Protein AF-A0A918EJB5-F1 (afdb_monomer)

Sequence (108 aa):
MTVTLMWEARAVPGRGADLLEWARAQRLPALPLRRETFTAAQDRVLVLTWWDAPEGAPLPELPEPPADLLTRPVHRWSFVSHGVADGAGEELLGDAPGRPDPGAARSS

Organism: NCBI:txid66904

Solvent-accessible surface area (backbone atoms only — not comparable to full-atom values): 7039 Å² total; per-residue (Å²): 90,47,31,33,41,40,40,37,40,36,21,32,90,89,36,28,67,61,49,45,54,54,57,70,70,60,80,59,97,62,86,55,82,41,77,50,78,47,76,52,82,78,26,23,37,38,38,41,35,30,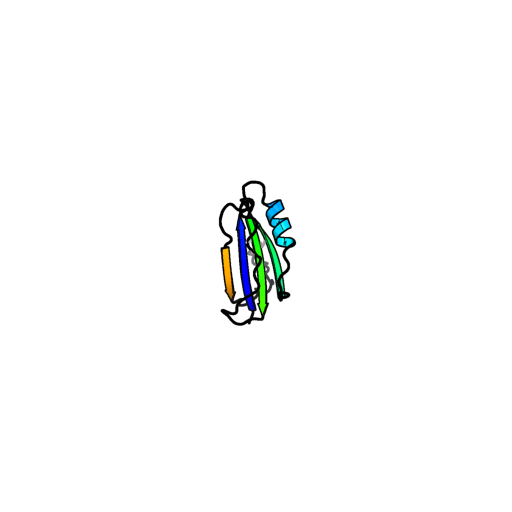34,84,39,62,89,89,57,93,70,87,68,82,80,85,72,64,69,89,50,37,71,55,84,70,46,78,52,75,44,80,61,91,77,75,84,75,85,73,70,77,75,91,73,83,87,76,83,76,80,81,76,97,68,92,74,89,90,133

Mean predicted aligned error: 9.68 Å

pLDDT: mean 88.59, std 16.25, range [49.5, 98.75]

Secondary structure (DSSP, 8-state):
-EEEEEEEEEBSTT-HHHHHHHHHHPPPSS--SEEEEEEETTTEEEEEEEEE--TTPPPP---PPPGGGBSSPPEEEEEE------S--------PPPPPPTT-----

Radius of gyration: 24.93 Å; Cα contacts (8 Å, |Δi|>4): 163; chains: 1; bounding box: 64×72×37 Å

Foldseek 3Di:
DKKKKKKKFAFDAPLLVVVQVVQVPFDWPDAFPDWDWDADPRSMIMIMGMHPDDPPDDDTDGDWDDPNGGPDTMDIDMDDDPDDPDPPPPPPDDDDDDDDDPPPDDDD

Structure (mmCIF, N/CA/C/O backbone):
data_AF-A0A918EJB5-F1
#
_entry.id   AF-A0A918EJB5-F1
#
loop_
_atom_site.group_PDB
_atom_site.id
_atom_site.type_symbol
_atom_site.label_atom_id
_atom_site.label_alt_id
_atom_site.label_comp_id
_atom_site.label_asym_id
_atom_site.label_entity_id
_atom_site.label_seq_id
_atom_site.pdbx_PDB_ins_code
_atom_site.Cartn_x
_atom_site.Cartn_y
_atom_site.Cartn_z
_atom_site.occupancy
_atom_site.B_iso_or_equiv
_atom_site.auth_seq_id
_atom_site.auth_comp_id
_atom_site.auth_asym_id
_atom_site.auth_atom_id
_atom_site.pdbx_PDB_model_num
ATOM 1 N N . MET A 1 1 ? 10.948 0.086 -18.860 1.00 91.19 1 MET A N 1
ATOM 2 C CA . MET A 1 1 ? 10.796 1.414 -18.209 1.00 91.19 1 MET A CA 1
ATOM 3 C C . MET A 1 1 ? 10.208 1.160 -16.837 1.00 91.19 1 MET A C 1
ATOM 5 O O . MET A 1 1 ? 9.533 0.153 -16.681 1.00 91.19 1 MET A O 1
ATOM 9 N N . THR A 1 2 ? 10.456 2.011 -15.845 1.00 96.94 2 THR A N 1
ATOM 10 C CA . THR A 1 2 ? 9.952 1.727 -14.496 1.00 96.94 2 THR A CA 1
ATOM 11 C C . THR A 1 2 ? 8.609 2.407 -14.279 1.00 96.94 2 THR A C 1
ATOM 13 O O . THR A 1 2 ? 8.524 3.631 -14.340 1.00 96.94 2 THR A O 1
ATOM 16 N N . VAL A 1 3 ? 7.574 1.626 -13.982 1.00 98.00 3 VAL A N 1
ATOM 17 C CA . VAL A 1 3 ? 6.253 2.126 -13.580 1.00 98.00 3 VAL A CA 1
ATOM 18 C C . VAL A 1 3 ? 6.031 1.782 -12.113 1.00 98.00 3 VAL A C 1
ATOM 20 O O . VAL A 1 3 ? 6.343 0.676 -11.676 1.00 98.00 3 VAL A O 1
ATOM 23 N N . THR A 1 4 ? 5.502 2.727 -11.340 1.00 98.25 4 THR A N 1
ATOM 24 C CA . THR A 1 4 ? 5.019 2.471 -9.982 1.00 98.25 4 THR A CA 1
ATOM 25 C C . THR A 1 4 ? 3.500 2.401 -9.972 1.00 98.25 4 THR A C 1
ATOM 27 O O . THR A 1 4 ? 2.841 3.266 -10.543 1.00 98.25 4 THR A O 1
ATOM 30 N N . LEU A 1 5 ? 2.949 1.375 -9.328 1.00 98.31 5 LEU A N 1
ATOM 31 C CA . LEU A 1 5 ? 1.534 1.279 -8.997 1.00 98.31 5 LEU A CA 1
ATOM 32 C C . LEU A 1 5 ? 1.356 1.638 -7.524 1.00 98.31 5 LEU A C 1
ATOM 34 O O . LEU A 1 5 ? 1.921 0.994 -6.633 1.00 98.31 5 LEU A O 1
ATOM 38 N N . MET A 1 6 ? 0.527 2.647 -7.298 1.00 98.50 6 MET A N 1
ATOM 39 C CA . MET A 1 6 ? 0.058 3.085 -6.002 1.00 98.50 6 MET A CA 1
ATOM 40 C C . MET A 1 6 ? -1.286 2.444 -5.679 1.00 98.50 6 MET A C 1
ATOM 42 O O . MET A 1 6 ? -2.237 2.578 -6.444 1.00 98.50 6 MET A O 1
ATOM 46 N N . TRP A 1 7 ? -1.371 1.833 -4.504 1.00 98.56 7 TRP A N 1
ATOM 47 C CA . TRP A 1 7 ? -2.597 1.328 -3.899 1.00 98.56 7 TRP A CA 1
ATOM 48 C C . TRP A 1 7 ? -2.784 2.010 -2.541 1.00 98.56 7 TRP A C 1
ATOM 50 O O . TRP A 1 7 ? -1.871 1.995 -1.715 1.00 98.56 7 TRP A O 1
ATOM 60 N N . GLU A 1 8 ? -3.936 2.633 -2.297 1.00 98.56 8 GLU A N 1
ATOM 61 C CA . GLU A 1 8 ? -4.236 3.325 -1.038 1.00 98.56 8 GLU A CA 1
ATOM 62 C C . GLU A 1 8 ? -5.595 2.910 -0.484 1.00 98.56 8 GLU A C 1
ATOM 64 O O . GLU A 1 8 ? -6.610 2.984 -1.174 1.00 98.56 8 GLU A O 1
ATOM 69 N N . ALA A 1 9 ? -5.616 2.558 0.798 1.00 98.38 9 ALA A N 1
ATOM 70 C CA . ALA A 1 9 ? -6.823 2.237 1.536 1.00 98.38 9 ALA A CA 1
ATOM 71 C C . ALA A 1 9 ? -6.897 3.024 2.840 1.00 98.38 9 ALA A C 1
ATOM 73 O O . ALA A 1 9 ? -5.882 3.324 3.475 1.00 98.38 9 ALA A O 1
ATOM 74 N N . ARG A 1 10 ? -8.127 3.302 3.273 1.00 98.44 10 ARG A N 1
ATOM 75 C CA . ARG A 1 10 ? -8.406 3.907 4.572 1.00 98.44 10 ARG A CA 1
ATOM 76 C C . ARG A 1 10 ? -9.304 2.989 5.385 1.00 98.44 10 ARG A C 1
ATOM 78 O O . ARG A 1 10 ? -10.460 2.776 5.003 1.00 98.44 10 ARG A O 1
ATOM 85 N N . ALA A 1 11 ? -8.786 2.497 6.506 1.00 98.38 11 ALA A N 1
ATOM 86 C CA . ALA A 1 11 ? -9.548 1.615 7.369 1.00 98.38 11 ALA A CA 1
ATOM 87 C C . ALA A 1 11 ? -10.661 2.367 8.104 1.00 98.38 11 ALA A C 1
ATOM 89 O O . ALA A 1 11 ? -10.629 3.599 8.220 1.00 98.38 11 ALA A O 1
ATOM 90 N N . VAL A 1 12 ? -11.632 1.625 8.637 1.00 97.94 12 VAL A N 1
ATOM 91 C CA . VAL A 1 12 ? -12.530 2.161 9.670 1.00 97.94 12 VAL A CA 1
ATOM 92 C C . VAL A 1 12 ? -11.715 2.642 10.882 1.00 97.94 12 VAL A C 1
ATOM 94 O O . VAL A 1 12 ? -10.653 2.073 11.159 1.00 97.94 12 VAL A O 1
ATOM 97 N N . PRO A 1 13 ? -12.158 3.702 11.590 1.00 97.75 13 PRO A N 1
ATOM 98 C CA . PRO A 1 13 ? -11.368 4.308 12.658 1.00 97.75 13 PRO A CA 1
ATOM 99 C C . PRO A 1 13 ? -10.874 3.290 13.692 1.00 97.75 13 PRO A C 1
ATOM 101 O O . PRO A 1 13 ? -11.658 2.496 14.212 1.00 97.75 13 PRO A O 1
ATOM 104 N N . GLY A 1 14 ? -9.572 3.317 13.984 1.00 97.69 14 GLY A N 1
ATOM 105 C CA . GLY A 1 14 ? -8.920 2.414 14.935 1.00 97.69 14 GLY A CA 1
ATOM 106 C C . GLY A 1 14 ? -8.565 1.027 14.387 1.00 97.69 14 GLY A C 1
ATOM 107 O O . GLY A 1 14 ? -8.023 0.213 15.131 1.00 97.69 14 GLY A O 1
ATOM 108 N N . ARG A 1 15 ? -8.834 0.740 13.105 1.00 98.25 15 ARG A N 1
ATOM 109 C CA . ARG A 1 15 ? -8.514 -0.547 12.452 1.00 98.25 15 ARG A CA 1
ATOM 110 C C . ARG A 1 15 ? -7.349 -0.452 11.461 1.00 98.25 15 ARG A C 1
ATOM 112 O O . ARG A 1 15 ? -7.166 -1.341 10.632 1.00 98.25 15 ARG A O 1
ATOM 119 N N . GLY A 1 16 ? -6.534 0.605 11.532 1.00 98.31 16 GLY A N 1
ATOM 120 C CA . GLY A 1 16 ? -5.377 0.775 10.649 1.00 98.31 16 GLY A CA 1
ATOM 121 C C . GLY A 1 16 ? -4.344 -0.353 10.760 1.00 98.31 16 GLY A C 1
ATOM 122 O O . GLY A 1 16 ? -3.755 -0.736 9.751 1.00 98.31 16 GLY A O 1
ATOM 123 N N . ALA A 1 17 ? -4.154 -0.920 11.958 1.00 98.50 17 ALA A N 1
ATOM 124 C CA . ALA A 1 17 ? -3.249 -2.052 12.177 1.00 98.50 17 ALA A CA 1
ATOM 125 C C . ALA A 1 17 ? -3.722 -3.318 11.444 1.00 98.50 17 ALA A C 1
ATOM 127 O O . ALA A 1 17 ? -2.939 -3.938 10.728 1.00 98.50 17 ALA A O 1
ATOM 128 N N . ASP A 1 18 ? -5.009 -3.643 11.546 1.00 98.50 18 ASP A N 1
ATOM 129 C CA . ASP A 1 18 ? -5.619 -4.788 10.866 1.00 98.50 18 ASP A CA 1
ATOM 130 C C . ASP A 1 18 ? -5.527 -4.649 9.343 1.00 98.50 18 ASP A C 1
ATOM 132 O O . ASP A 1 18 ? -5.210 -5.607 8.639 1.00 98.50 18 ASP A O 1
ATOM 136 N N . LEU A 1 19 ? -5.742 -3.436 8.819 1.00 98.69 19 LEU A N 1
ATOM 137 C CA . LEU A 1 19 ? -5.564 -3.150 7.396 1.00 98.69 19 LEU A CA 1
ATOM 138 C C . LEU A 1 19 ? -4.102 -3.299 6.957 1.00 98.69 19 LEU A C 1
ATOM 140 O O . LEU A 1 19 ? -3.840 -3.820 5.872 1.00 98.69 19 LEU A O 1
ATOM 144 N N . LEU A 1 20 ? -3.145 -2.866 7.782 1.00 98.69 20 LEU A N 1
ATOM 145 C CA . LEU A 1 20 ? -1.720 -3.033 7.502 1.00 98.69 20 LEU A CA 1
ATOM 146 C C . LEU A 1 20 ? -1.331 -4.515 7.471 1.00 98.69 20 LEU A C 1
ATOM 148 O O . LEU A 1 20 ? -0.632 -4.947 6.551 1.00 98.69 20 LEU A O 1
ATOM 152 N N . GLU A 1 21 ? -1.772 -5.291 8.460 1.00 98.56 21 GLU A N 1
ATOM 153 C CA . GLU A 1 21 ? -1.535 -6.732 8.514 1.00 98.56 21 GLU A CA 1
ATOM 154 C C . GLU A 1 21 ? -2.127 -7.421 7.285 1.00 98.56 21 GLU A C 1
ATOM 156 O O . GLU A 1 21 ? -1.415 -8.134 6.568 1.00 98.56 21 GLU A O 1
ATOM 161 N N . TRP A 1 22 ? -3.392 -7.122 6.981 1.00 98.44 22 TRP A N 1
ATOM 162 C CA . TRP A 1 22 ? -4.070 -7.631 5.799 1.00 98.44 22 TRP A CA 1
ATOM 163 C C . TRP A 1 22 ? -3.284 -7.300 4.528 1.00 98.44 22 TRP A C 1
ATOM 165 O O . TRP A 1 22 ? -3.004 -8.198 3.735 1.00 98.44 22 TRP A O 1
ATOM 175 N N . ALA A 1 23 ? -2.855 -6.047 4.343 1.00 98.31 23 ALA A N 1
ATOM 176 C CA . ALA A 1 23 ? -2.134 -5.622 3.145 1.00 98.31 23 ALA A CA 1
ATOM 177 C C . ALA A 1 23 ? -0.801 -6.368 2.994 1.00 98.31 23 ALA A C 1
ATOM 179 O O . ALA A 1 23 ? -0.462 -6.825 1.899 1.00 98.31 23 ALA A O 1
ATOM 180 N N . ARG A 1 24 ? -0.046 -6.541 4.087 1.00 97.94 24 ARG A N 1
ATOM 181 C CA . ARG A 1 24 ? 1.237 -7.266 4.087 1.00 97.94 24 ARG A CA 1
ATOM 182 C C . ARG A 1 24 ? 1.081 -8.759 3.799 1.00 97.94 24 ARG A C 1
ATOM 184 O O . ARG A 1 24 ? 1.987 -9.338 3.207 1.00 97.94 24 ARG A O 1
ATOM 1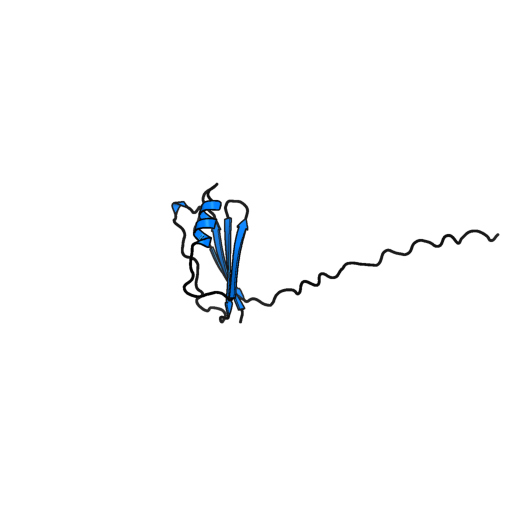91 N N . ALA A 1 25 ? -0.050 -9.362 4.162 1.00 98.00 25 ALA A N 1
ATOM 192 C CA . ALA A 1 25 ? -0.340 -10.763 3.863 1.00 98.00 25 ALA A CA 1
ATOM 193 C C . ALA A 1 25 ? -0.619 -11.021 2.368 1.00 98.00 25 ALA A C 1
ATOM 195 O O . ALA A 1 25 ? -0.482 -12.157 1.905 1.00 98.00 25 ALA A O 1
ATOM 196 N N . GLN A 1 26 ? -0.977 -9.986 1.598 1.00 97.56 26 GLN A N 1
ATOM 197 C CA . GLN A 1 26 ? -1.320 -10.142 0.185 1.00 97.56 26 GLN A CA 1
ATOM 198 C C . GLN A 1 26 ? -0.095 -10.487 -0.660 1.00 97.56 26 GLN A C 1
ATOM 200 O O . GLN A 1 26 ? 0.917 -9.776 -0.649 1.00 97.56 26 GLN A O 1
ATOM 205 N N . ARG A 1 27 ? -0.217 -11.558 -1.449 1.00 95.50 27 ARG A N 1
ATOM 206 C CA . ARG A 1 27 ? 0.777 -11.960 -2.448 1.00 95.50 27 ARG A CA 1
ATOM 207 C C . ARG A 1 27 ? 0.347 -11.476 -3.823 1.00 95.50 27 ARG A C 1
ATOM 209 O O . ARG A 1 27 ? -0.820 -11.581 -4.183 1.00 95.50 27 ARG A O 1
ATOM 216 N N . LEU A 1 28 ? 1.313 -10.987 -4.586 1.00 96.19 28 LEU A N 1
ATOM 217 C CA . LEU A 1 28 ? 1.116 -10.626 -5.982 1.00 96.19 28 LEU A CA 1
ATOM 218 C C . LEU A 1 28 ? 1.461 -11.828 -6.873 1.00 96.19 28 LEU A C 1
ATOM 220 O O . LEU A 1 28 ? 2.360 -12.595 -6.522 1.00 96.19 28 LEU A O 1
ATOM 224 N N . PRO A 1 29 ? 0.789 -11.996 -8.025 1.00 94.94 29 PRO A N 1
ATOM 225 C CA . PRO A 1 29 ? 1.082 -13.064 -8.985 1.00 94.94 29 PRO A CA 1
ATOM 226 C C . PRO A 1 29 ? 2.465 -12.937 -9.647 1.00 94.94 29 PRO A C 1
ATOM 228 O O . PRO A 1 29 ? 2.924 -13.881 -10.282 1.00 94.94 29 PRO A O 1
ATOM 231 N N . ALA A 1 30 ? 3.136 -11.795 -9.490 1.00 94.88 30 ALA A N 1
ATOM 232 C CA . ALA A 1 30 ? 4.515 -11.576 -9.905 1.00 94.88 30 ALA A CA 1
ATOM 233 C C . ALA A 1 30 ? 5.268 -10.765 -8.842 1.00 94.88 30 ALA A C 1
ATOM 235 O O . ALA A 1 30 ? 4.659 -10.064 -8.029 1.00 94.88 30 ALA A O 1
ATOM 236 N N . LEU A 1 31 ? 6.597 -10.868 -8.846 1.00 95.25 31 LEU A N 1
ATOM 237 C CA . LEU A 1 31 ? 7.454 -10.108 -7.941 1.00 95.25 31 LEU A CA 1
ATOM 238 C C . LEU A 1 31 ? 7.751 -8.7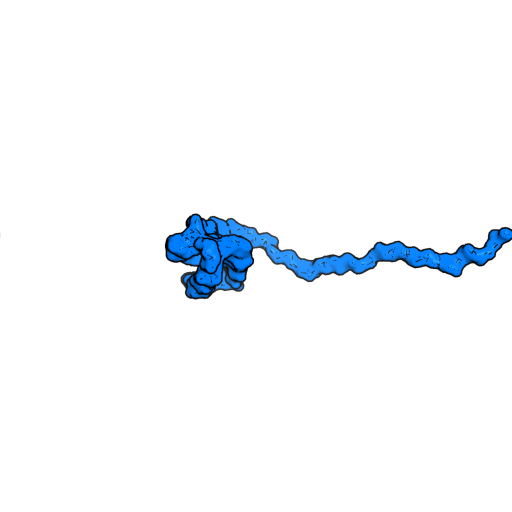29 -8.546 1.00 95.25 31 LEU A C 1
ATOM 240 O O . LEU A 1 31 ? 8.309 -8.673 -9.643 1.00 95.25 31 LEU A O 1
ATOM 244 N N . PRO A 1 32 ? 7.407 -7.626 -7.859 1.00 97.44 32 PRO A N 1
ATOM 245 C CA . PRO A 1 32 ? 7.834 -6.303 -8.287 1.00 97.44 32 PRO A CA 1
ATOM 246 C C . PRO A 1 32 ? 9.339 -6.123 -8.052 1.00 97.44 32 PRO A C 1
ATOM 248 O O . PRO A 1 32 ? 9.929 -6.786 -7.197 1.00 97.44 32 PRO A O 1
ATOM 251 N N . LEU A 1 33 ? 9.944 -5.160 -8.749 1.00 97.38 33 LEU A N 1
ATOM 252 C CA . LEU A 1 33 ? 11.323 -4.715 -8.508 1.00 97.38 33 LEU A CA 1
ATOM 253 C C . LEU A 1 33 ? 11.512 -4.242 -7.064 1.00 97.38 33 LEU A C 1
ATOM 255 O O . LEU A 1 33 ? 12.559 -4.434 -6.451 1.00 97.38 33 LEU A O 1
ATOM 259 N N . ARG A 1 34 ? 10.478 -3.591 -6.531 1.00 97.12 34 ARG A N 1
ATOM 260 C CA . ARG A 1 34 ? 10.419 -3.094 -5.164 1.00 97.12 34 ARG A CA 1
ATOM 261 C C . ARG A 1 34 ? 8.971 -3.076 -4.706 1.00 97.12 34 ARG A C 1
ATOM 263 O O . ARG A 1 34 ? 8.074 -2.759 -5.485 1.00 97.12 34 ARG A O 1
ATOM 270 N N . ARG A 1 35 ? 8.747 -3.378 -3.432 1.00 97.94 35 ARG A N 1
ATOM 271 C CA . ARG A 1 35 ? 7.468 -3.171 -2.756 1.00 97.94 35 ARG A CA 1
ATOM 272 C C . ARG A 1 35 ? 7.729 -2.446 -1.452 1.00 97.94 35 ARG A C 1
ATOM 274 O O . ARG A 1 35 ? 8.500 -2.930 -0.631 1.00 97.94 35 ARG A O 1
ATOM 281 N N . GLU A 1 36 ? 7.049 -1.330 -1.255 1.00 98.00 36 GLU A N 1
ATOM 282 C CA . GLU A 1 36 ? 7.101 -0.569 -0.011 1.00 98.00 36 GLU A CA 1
ATOM 283 C C . GLU A 1 36 ? 5.693 -0.401 0.547 1.00 98.00 36 GLU A C 1
ATOM 285 O O . GLU A 1 36 ? 4.705 -0.372 -0.189 1.00 98.00 36 GLU A O 1
ATOM 290 N N . THR A 1 37 ? 5.583 -0.363 1.870 1.00 98.56 37 THR A N 1
ATOM 291 C CA . THR A 1 37 ? 4.305 -0.245 2.572 1.00 98.56 37 THR A CA 1
ATOM 292 C C . THR A 1 37 ? 4.435 0.817 3.645 1.00 98.56 37 THR A C 1
ATOM 294 O O . THR A 1 37 ? 5.351 0.767 4.461 1.00 98.56 37 THR A O 1
ATOM 297 N N . PHE A 1 38 ? 3.502 1.760 3.637 1.00 98.69 38 PHE A N 1
ATOM 298 C CA . PHE A 1 38 ? 3.489 2.917 4.513 1.00 98.69 38 PHE A CA 1
ATOM 299 C C . PHE A 1 38 ? 2.161 2.997 5.247 1.00 98.69 38 PHE A C 1
ATOM 301 O O . PHE A 1 38 ? 1.113 2.596 4.734 1.00 98.69 38 PHE A O 1
ATOM 308 N N . THR A 1 39 ? 2.207 3.591 6.430 1.00 98.56 39 THR A N 1
ATOM 309 C CA . THR A 1 39 ? 1.023 4.033 7.159 1.00 98.56 39 THR A CA 1
ATOM 310 C C . THR A 1 39 ? 0.986 5.550 7.207 1.00 98.56 39 THR A C 1
ATOM 312 O O . THR A 1 39 ? 2.031 6.198 7.245 1.00 98.56 39 THR A O 1
ATOM 315 N N . ALA A 1 40 ? -0.210 6.121 7.266 1.00 98.00 40 ALA A N 1
ATOM 316 C CA . ALA A 1 40 ? -0.398 7.544 7.505 1.00 98.00 40 ALA A CA 1
ATOM 317 C C . ALA A 1 40 ? -1.556 7.783 8.479 1.00 98.00 40 ALA A C 1
ATOM 319 O O . ALA A 1 40 ? -2.290 6.862 8.847 1.00 98.00 40 ALA A O 1
ATOM 320 N N . ALA A 1 41 ? -1.721 9.040 8.892 1.00 97.19 41 ALA A N 1
ATOM 321 C CA . ALA A 1 41 ? -2.831 9.452 9.739 1.00 97.19 41 ALA A CA 1
ATOM 322 C C . ALA A 1 41 ? -4.189 9.002 9.168 1.00 97.19 41 ALA A C 1
ATOM 324 O O . ALA A 1 41 ? -4.361 8.861 7.952 1.00 97.19 41 ALA A O 1
ATOM 325 N N . GLN A 1 42 ? -5.169 8.869 10.066 1.00 96.19 42 GLN A N 1
ATOM 326 C CA . GLN A 1 42 ? 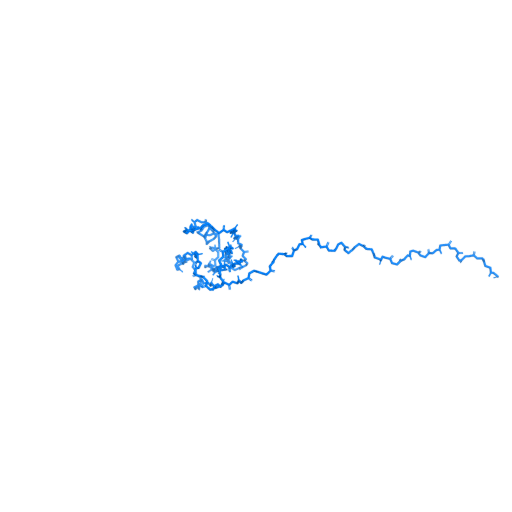-6.534 8.434 9.755 1.00 96.19 42 GLN A CA 1
ATOM 327 C C . GLN A 1 42 ? -6.620 6.977 9.271 1.00 96.19 42 GLN A C 1
ATOM 329 O O . GLN A 1 42 ? -7.393 6.695 8.357 1.00 96.19 42 GLN A O 1
ATOM 334 N N . ASP A 1 43 ? -5.830 6.083 9.879 1.00 98.38 43 ASP A N 1
ATOM 335 C CA . ASP A 1 43 ? -5.846 4.635 9.617 1.00 98.38 43 ASP A CA 1
ATOM 336 C C . ASP A 1 43 ? -5.596 4.279 8.141 1.00 98.38 43 ASP A C 1
ATOM 338 O O . ASP A 1 43 ? -6.239 3.401 7.560 1.00 98.38 43 ASP A O 1
ATOM 342 N N . ARG A 1 44 ? -4.676 5.008 7.502 1.00 98.56 44 ARG A N 1
ATOM 343 C CA . ARG A 1 44 ? -4.382 4.849 6.078 1.00 98.56 44 ARG A CA 1
ATOM 344 C C . ARG A 1 44 ? -3.207 3.916 5.860 1.00 98.56 44 ARG A C 1
ATOM 346 O O . ARG A 1 44 ? -2.182 4.050 6.527 1.00 98.56 44 ARG A O 1
ATOM 353 N N . VAL A 1 45 ? -3.339 3.054 4.860 1.00 98.75 45 VAL A N 1
ATOM 354 C CA . VAL A 1 45 ? -2.270 2.192 4.359 1.00 98.75 45 VAL A CA 1
ATOM 355 C C . VAL A 1 45 ? -2.036 2.505 2.888 1.00 98.75 45 VAL A C 1
ATOM 357 O O . VAL A 1 45 ? -2.975 2.585 2.098 1.00 98.75 45 VAL A O 1
ATOM 360 N N . LEU A 1 46 ? -0.770 2.689 2.534 1.00 98.75 46 LEU A N 1
ATOM 361 C CA . LEU A 1 46 ? -0.296 2.918 1.177 1.00 98.75 46 LEU A CA 1
ATOM 362 C C . LEU A 1 46 ? 0.671 1.797 0.815 1.00 98.75 46 LEU A C 1
ATOM 364 O O . LEU A 1 46 ? 1.623 1.537 1.549 1.00 98.75 46 LEU A O 1
ATOM 368 N N . VAL A 1 47 ? 0.457 1.157 -0.327 1.00 98.69 47 VAL A N 1
ATOM 369 C CA . VAL A 1 47 ? 1.393 0.192 -0.898 1.00 98.69 47 VAL A CA 1
ATOM 370 C C . VAL A 1 47 ? 1.838 0.714 -2.251 1.00 98.69 47 VAL A C 1
ATOM 372 O O . VAL A 1 47 ? 1.012 1.011 -3.111 1.00 98.69 47 VAL A O 1
ATOM 375 N N . LEU A 1 48 ? 3.150 0.827 -2.427 1.00 98.50 48 LEU A N 1
ATOM 376 C CA . LEU A 1 48 ? 3.765 1.168 -3.703 1.00 98.50 48 LEU A CA 1
ATOM 377 C C . LEU A 1 48 ? 4.509 -0.057 -4.234 1.00 98.50 48 LEU A C 1
ATOM 379 O O . LEU A 1 48 ? 5.240 -0.718 -3.490 1.00 98.50 48 LEU A O 1
ATOM 383 N N . THR A 1 49 ? 4.324 -0.361 -5.516 1.00 98.44 49 THR A N 1
ATOM 384 C CA . THR A 1 49 ? 5.032 -1.447 -6.207 1.00 98.44 49 THR A CA 1
ATOM 385 C C . THR A 1 49 ? 5.660 -0.932 -7.488 1.00 98.44 49 THR A C 1
ATOM 387 O O . THR A 1 49 ? 4.987 -0.275 -8.272 1.00 98.44 49 THR A O 1
ATOM 390 N N . TRP A 1 50 ? 6.940 -1.227 -7.704 1.00 98.25 50 TRP A N 1
ATOM 391 C CA . TRP A 1 50 ? 7.682 -0.804 -8.893 1.00 98.25 50 TRP A CA 1
ATOM 392 C C . TRP A 1 50 ? 7.892 -1.980 -9.835 1.00 98.25 50 TRP A C 1
ATOM 394 O O . TRP A 1 50 ? 8.270 -3.065 -9.397 1.00 98.25 50 TRP A O 1
ATOM 404 N N . TRP A 1 51 ? 7.696 -1.751 -11.125 1.00 98.19 51 TRP A N 1
ATOM 405 C CA . TRP A 1 51 ? 7.710 -2.776 -12.162 1.00 98.19 51 TRP A CA 1
ATOM 406 C C . TRP A 1 51 ? 8.545 -2.313 -13.347 1.00 98.19 51 TRP A C 1
ATOM 408 O O . TRP A 1 51 ? 8.459 -1.147 -13.731 1.00 98.19 51 TRP A O 1
ATOM 418 N N . ASP A 1 52 ? 9.314 -3.223 -13.946 1.00 97.19 52 ASP A N 1
ATOM 419 C CA . ASP A 1 52 ? 9.846 -3.000 -15.291 1.00 97.19 52 ASP A CA 1
ATOM 420 C C . ASP A 1 52 ? 8.773 -3.399 -16.306 1.00 97.19 52 ASP A C 1
ATOM 422 O O . ASP A 1 52 ? 8.557 -4.578 -16.585 1.00 97.19 52 ASP A O 1
ATOM 426 N N . ALA A 1 53 ? 8.026 -2.410 -16.781 1.00 96.31 53 ALA A N 1
ATOM 427 C CA . ALA A 1 53 ? 6.884 -2.592 -17.665 1.00 96.31 53 ALA A CA 1
ATOM 428 C C . ALA A 1 53 ? 6.649 -1.311 -18.472 1.00 96.31 53 ALA A C 1
ATOM 430 O O . ALA A 1 53 ? 7.023 -0.233 -18.011 1.00 96.31 53 ALA A O 1
ATOM 431 N N . PRO A 1 54 ? 6.043 -1.379 -19.667 1.00 94.88 54 PRO A N 1
ATOM 432 C CA . PRO A 1 54 ? 5.675 -0.173 -20.386 1.00 94.88 54 PRO A CA 1
ATOM 433 C C . PRO A 1 54 ? 4.547 0.603 -19.690 1.00 94.88 54 PRO A C 1
ATOM 435 O O . PRO A 1 54 ? 3.756 0.040 -18.935 1.00 94.88 54 PRO A O 1
ATOM 438 N N . GLU A 1 55 ? 4.453 1.904 -19.966 1.00 93.19 55 GLU A N 1
ATOM 439 C CA . GLU A 1 55 ? 3.323 2.734 -19.553 1.00 93.19 55 GLU A CA 1
ATOM 440 C C . GLU A 1 55 ? 2.001 2.133 -20.056 1.00 93.19 55 GLU A C 1
ATOM 442 O O . GLU A 1 55 ? 1.904 1.665 -21.191 1.00 93.19 55 GLU A O 1
ATOM 447 N N . GLY A 1 56 ? 0.986 2.115 -19.189 1.00 92.31 56 GLY A N 1
ATOM 448 C CA . GLY A 1 56 ? -0.327 1.542 -19.495 1.00 92.31 56 GLY A CA 1
ATOM 449 C C . GLY A 1 56 ? -0.387 0.011 -19.475 1.00 92.31 56 GLY A C 1
ATOM 450 O O . GLY A 1 56 ? -1.462 -0.545 -19.695 1.00 92.31 56 GLY A O 1
ATOM 451 N N . ALA A 1 57 ? 0.720 -0.686 -19.191 1.00 94.06 57 ALA A N 1
ATOM 452 C CA . ALA A 1 57 ? 0.680 -2.130 -18.984 1.00 94.06 57 ALA A CA 1
ATOM 453 C C . ALA A 1 57 ? -0.242 -2.488 -17.802 1.00 94.06 57 ALA A C 1
ATOM 455 O O . ALA A 1 57 ? -0.222 -1.793 -16.783 1.00 94.06 57 ALA A O 1
ATOM 456 N N . PRO A 1 58 ? -1.016 -3.584 -17.890 1.00 93.81 58 PRO A N 1
ATOM 457 C CA . PRO A 1 58 ? -1.741 -4.096 -16.736 1.00 93.81 58 PRO A CA 1
ATOM 458 C C . PRO A 1 58 ? -0.732 -4.582 -15.688 1.00 93.81 58 PRO A C 1
ATOM 460 O O . PRO A 1 58 ? 0.066 -5.482 -15.954 1.00 93.81 58 PRO A O 1
ATOM 463 N N . LEU A 1 59 ? -0.758 -3.974 -14.503 1.00 96.25 59 LEU A N 1
ATOM 464 C CA . LEU A 1 59 ? 0.141 -4.313 -13.402 1.00 96.25 59 LEU A CA 1
ATOM 465 C C . LEU A 1 59 ? -0.590 -5.146 -12.345 1.00 96.25 59 LEU A C 1
ATOM 467 O O . LEU A 1 59 ? -1.772 -4.914 -12.097 1.00 96.25 59 LEU A O 1
ATOM 471 N N . PRO A 1 60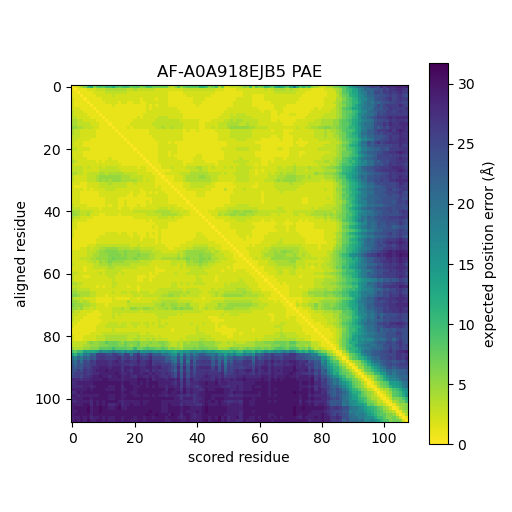 ? 0.092 -6.099 -11.690 1.00 96.69 60 PRO A N 1
ATOM 472 C CA . PRO A 1 60 ? -0.483 -6.803 -10.555 1.00 96.69 60 PRO A CA 1
ATOM 473 C C . PRO A 1 60 ? -0.817 -5.852 -9.401 1.00 96.69 60 PRO A C 1
ATOM 475 O O . PRO A 1 60 ? 0.056 -5.146 -8.896 1.00 96.69 60 PRO A O 1
ATOM 478 N N . GLU A 1 61 ? -2.065 -5.889 -8.941 1.00 95.50 61 GLU A N 1
ATOM 479 C CA . GLU A 1 61 ? -2.557 -5.044 -7.853 1.00 95.50 61 GLU A CA 1
ATOM 480 C C . GLU A 1 61 ? -2.864 -5.858 -6.594 1.00 95.50 61 GLU A C 1
ATOM 482 O O . GLU A 1 61 ? -3.120 -7.065 -6.651 1.00 95.50 61 GLU A O 1
ATOM 487 N N . LEU A 1 62 ? -2.890 -5.188 -5.441 1.00 97.12 62 LEU A N 1
ATOM 488 C CA . LEU A 1 62 ? -3.486 -5.779 -4.247 1.00 97.12 62 LEU A CA 1
ATOM 489 C C . LEU A 1 62 ? -5.014 -5.880 -4.434 1.00 97.12 62 LEU A C 1
ATOM 491 O O . LEU A 1 62 ? -5.622 -4.966 -5.007 1.00 97.12 62 LEU A O 1
ATOM 495 N N . PRO A 1 63 ? -5.648 -6.953 -3.922 1.00 96.19 63 PRO A N 1
ATOM 496 C CA . PRO A 1 63 ? -7.098 -7.099 -3.982 1.00 96.19 63 PRO A CA 1
ATOM 497 C C . PRO A 1 63 ? -7.825 -5.998 -3.191 1.00 96.19 63 PRO A C 1
ATOM 499 O O . PRO A 1 63 ? -7.207 -5.170 -2.518 1.00 96.19 63 PRO A O 1
ATOM 502 N N . GLU A 1 64 ? -9.155 -5.977 -3.277 1.00 95.69 64 GLU A N 1
ATOM 503 C CA . GLU A 1 64 ? -9.967 -5.151 -2.381 1.00 95.69 64 GLU A CA 1
ATOM 504 C C . GLU A 1 64 ? -10.048 -5.828 -0.992 1.00 95.69 64 GLU A C 1
ATOM 506 O O . GLU A 1 64 ? -10.342 -7.027 -0.917 1.00 95.69 64 GLU A O 1
ATOM 511 N N . PRO A 1 65 ? -9.778 -5.104 0.106 1.00 97.06 65 PRO A N 1
ATOM 512 C CA . PRO A 1 65 ? -10.000 -5.576 1.467 1.00 97.06 65 PRO A CA 1
ATOM 513 C C . PRO A 1 65 ? -11.481 -5.875 1.741 1.00 97.06 65 PRO A C 1
ATOM 515 O O . PRO A 1 65 ? -12.355 -5.379 1.024 1.00 97.06 65 PRO A O 1
ATOM 518 N N . PRO A 1 66 ? -11.794 -6.634 2.808 1.00 96.38 66 PRO A N 1
ATOM 519 C CA . PRO A 1 66 ? -13.164 -6.766 3.292 1.00 96.38 66 PRO A CA 1
ATOM 520 C C . PRO A 1 66 ? -13.814 -5.391 3.496 1.00 96.38 66 PRO A C 1
ATOM 522 O O . PRO A 1 66 ? -13.201 -4.485 4.062 1.00 96.38 66 PRO A O 1
ATOM 525 N N . ALA A 1 67 ? -15.048 -5.219 3.019 1.00 93.75 67 ALA A N 1
ATOM 526 C CA . ALA A 1 67 ? -15.712 -3.914 3.010 1.00 93.75 67 ALA A CA 1
ATOM 527 C C . ALA A 1 67 ? -15.924 -3.339 4.423 1.00 93.75 67 ALA A C 1
ATOM 529 O O . ALA A 1 67 ? -15.902 -2.126 4.600 1.00 93.75 67 ALA A O 1
ATOM 530 N N . ASP A 1 68 ? -16.077 -4.198 5.431 1.00 95.56 68 ASP A N 1
ATOM 531 C CA . ASP A 1 68 ? -16.186 -3.832 6.847 1.00 95.56 68 ASP A CA 1
ATOM 532 C C . ASP A 1 68 ? -14.876 -3.289 7.442 1.00 95.56 68 ASP A C 1
ATOM 534 O O . ASP A 1 68 ? -14.889 -2.637 8.487 1.00 95.56 68 ASP A O 1
ATOM 538 N N . LEU A 1 69 ? -13.747 -3.520 6.768 1.00 97.25 69 LEU A N 1
ATOM 539 C CA . LEU A 1 69 ? -12.455 -2.971 7.155 1.00 97.25 69 LEU A CA 1
ATOM 540 C C . LEU A 1 69 ? -12.247 -1.554 6.612 1.00 97.25 69 LEU A C 1
ATOM 542 O O . LEU A 1 69 ? -11.369 -0.854 7.105 1.00 97.25 69 LEU A O 1
ATOM 546 N N . LEU A 1 70 ? -13.040 -1.111 5.631 1.00 97.44 70 LEU A N 1
ATOM 547 C CA . LEU A 1 70 ? -12.824 0.124 4.879 1.00 97.44 70 LEU A CA 1
ATOM 548 C C . LEU A 1 70 ? -13.862 1.212 5.163 1.00 97.44 70 LEU A C 1
ATOM 550 O O . LEU A 1 70 ? -15.040 0.959 5.375 1.00 97.44 70 LEU A O 1
ATOM 554 N N . THR A 1 71 ? -13.422 2.468 5.074 1.00 95.44 71 THR A N 1
ATOM 555 C CA . THR A 1 71 ? -14.319 3.645 5.099 1.00 95.44 71 THR A CA 1
ATOM 556 C C . THR A 1 71 ? -14.797 4.072 3.718 1.00 95.44 71 THR A C 1
ATOM 558 O O . THR A 1 71 ? -15.762 4.824 3.602 1.00 95.44 71 THR A O 1
ATOM 561 N N . ARG A 1 72 ? -14.084 3.653 2.673 1.00 94.94 72 ARG A N 1
ATOM 562 C CA . ARG A 1 72 ? -14.327 3.984 1.268 1.00 94.94 72 ARG A CA 1
ATOM 563 C C . ARG A 1 72 ? -13.580 2.990 0.373 1.00 94.94 72 ARG A C 1
ATOM 565 O O . ARG A 1 72 ? -12.648 2.352 0.867 1.00 94.94 72 ARG A O 1
ATOM 572 N N . PRO A 1 73 ? -13.927 2.903 -0.921 1.00 95.94 73 PRO A N 1
ATOM 573 C CA . PRO A 1 73 ? -13.181 2.087 -1.872 1.00 95.94 73 PRO A CA 1
ATOM 574 C C . PRO A 1 73 ? -11.695 2.460 -1.932 1.00 95.94 73 PRO A C 1
ATOM 576 O O . PRO A 1 73 ? -11.330 3.629 -1.768 1.00 95.94 73 PRO A O 1
ATOM 579 N N . VAL A 1 74 ? -10.849 1.468 -2.196 1.00 97.81 74 VAL A N 1
ATOM 580 C CA . VAL A 1 74 ? -9.415 1.650 -2.447 1.00 97.81 74 VAL A CA 1
ATOM 581 C C . VAL A 1 74 ? -9.175 2.547 -3.662 1.00 97.81 74 VAL A C 1
ATOM 583 O O . VAL A 1 74 ? -9.847 2.438 -4.691 1.00 97.81 74 VAL A O 1
ATOM 586 N N . HIS A 1 75 ? -8.137 3.375 -3.583 1.00 97.88 75 HIS A N 1
ATOM 587 C CA . HIS A 1 75 ? -7.635 4.133 -4.722 1.00 97.88 75 HIS A CA 1
ATOM 588 C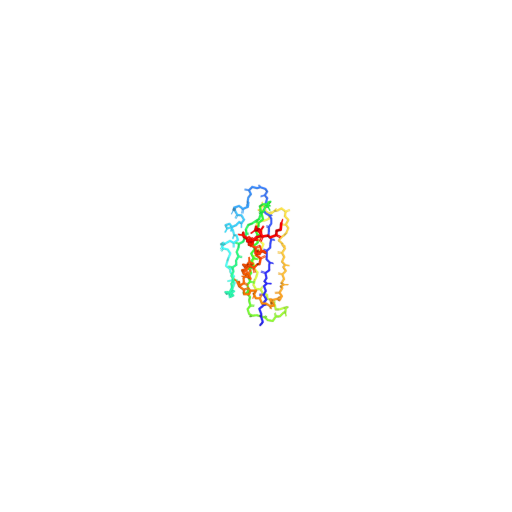 C . HIS A 1 75 ? -6.422 3.472 -5.386 1.00 97.88 75 HIS A C 1
ATOM 590 O O . HIS A 1 75 ? -5.557 2.921 -4.702 1.00 97.88 75 HIS A O 1
ATOM 596 N N . ARG A 1 76 ? -6.346 3.576 -6.721 1.00 97.25 76 ARG A N 1
ATOM 597 C CA . ARG A 1 76 ? -5.303 2.968 -7.560 1.00 97.25 76 ARG A CA 1
ATOM 598 C C . ARG A 1 76 ? -4.831 3.945 -8.627 1.00 97.25 76 ARG A C 1
ATOM 600 O O . ARG A 1 76 ? -5.656 4.449 -9.387 1.00 97.25 76 ARG A O 1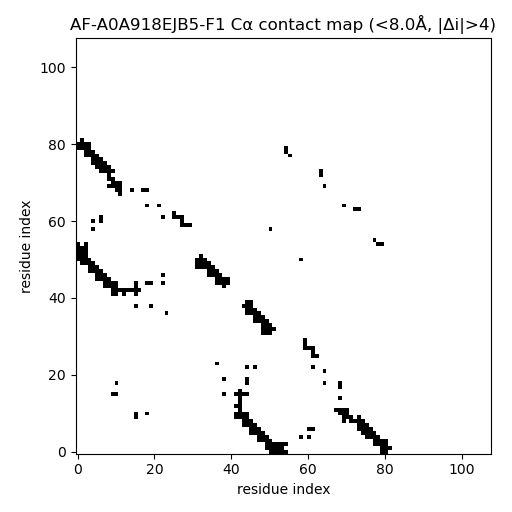
ATOM 607 N N . TRP A 1 77 ? -3.524 4.179 -8.703 1.00 97.44 77 TRP A N 1
ATOM 608 C CA . TRP A 1 77 ? -2.923 5.017 -9.745 1.00 97.44 77 TRP A CA 1
ATOM 609 C C . TRP A 1 77 ? -1.545 4.505 -10.149 1.00 97.44 77 TRP A C 1
ATOM 611 O O . TRP A 1 77 ? -0.754 4.112 -9.294 1.00 97.44 77 TRP A O 1
ATOM 621 N N . SER A 1 78 ? -1.248 4.556 -11.445 1.00 97.12 78 SER A N 1
ATOM 622 C CA . SER A 1 78 ? 0.065 4.211 -11.992 1.00 97.12 78 SER A CA 1
ATOM 623 C C . SER A 1 78 ? 0.826 5.469 -12.399 1.00 97.12 78 SER A C 1
ATOM 625 O O . SER A 1 78 ? 0.229 6.420 -12.899 1.00 97.12 78 SER A O 1
ATOM 627 N N . PHE A 1 79 ? 2.145 5.458 -12.221 1.00 97.38 79 PHE A N 1
ATOM 628 C CA . PHE A 1 79 ? 3.030 6.568 -12.575 1.00 97.38 79 PHE A CA 1
ATOM 629 C C . PHE A 1 79 ? 4.307 6.049 -13.233 1.00 97.38 79 PHE A C 1
ATOM 631 O O . PHE A 1 79 ? 4.869 5.045 -12.795 1.00 97.38 79 PHE A O 1
ATOM 638 N N . VAL A 1 80 ? 4.813 6.759 -14.240 1.00 97.38 80 VAL A N 1
ATOM 639 C CA . VAL A 1 80 ? 6.140 6.494 -14.809 1.00 97.38 80 VAL A CA 1
ATOM 640 C C . VAL A 1 80 ? 7.205 7.093 -13.887 1.00 97.38 80 VAL A C 1
ATOM 642 O O . VAL A 1 80 ? 7.112 8.241 -13.459 1.00 97.38 80 VAL A O 1
ATOM 645 N N . SER A 1 81 ? 8.222 6.307 -13.544 1.00 95.38 81 SER A N 1
ATOM 646 C CA . SER A 1 81 ? 9.367 6.779 -12.768 1.00 95.38 81 SER A CA 1
ATOM 647 C C . SER A 1 81 ? 10.391 7.441 -13.688 1.00 95.38 81 SER A C 1
ATOM 649 O O . SER A 1 81 ? 10.810 6.856 -14.685 1.00 95.38 81 SER A O 1
ATOM 651 N N . HIS A 1 82 ? 10.825 8.646 -13.318 1.00 95.94 82 HIS A N 1
ATOM 652 C CA . HIS A 1 82 ? 11.807 9.438 -14.067 1.00 95.94 82 HIS A CA 1
ATOM 653 C C . HIS A 1 82 ? 13.208 9.447 -13.435 1.00 95.94 82 HIS A C 1
ATOM 655 O O . HIS A 1 82 ? 14.095 10.141 -13.920 1.00 95.94 82 HIS A O 1
ATOM 661 N N . GLY A 1 83 ? 13.416 8.678 -12.364 1.00 91.06 83 GLY A N 1
ATOM 662 C CA . GLY A 1 83 ? 14.685 8.602 -11.646 1.00 91.06 83 GLY A CA 1
ATOM 663 C C . GLY A 1 83 ? 14.505 8.612 -10.132 1.00 91.06 83 GLY A C 1
ATOM 664 O O . GLY A 1 83 ? 13.405 8.804 -9.610 1.00 91.06 83 GLY A O 1
ATOM 665 N N . VAL A 1 84 ? 15.613 8.391 -9.434 1.00 90.62 84 VAL A N 1
ATOM 666 C CA . VAL A 1 84 ? 15.764 8.625 -7.997 1.00 90.62 84 VAL A CA 1
ATOM 667 C C . VAL A 1 84 ? 16.783 9.748 -7.880 1.00 90.62 84 VAL A C 1
ATOM 669 O O . VAL A 1 84 ? 17.809 9.692 -8.549 1.00 90.62 84 VAL A O 1
ATOM 672 N N . ALA A 1 85 ? 16.494 10.779 -7.088 1.00 88.56 85 ALA A N 1
ATOM 673 C CA . ALA A 1 85 ? 17.507 11.783 -6.794 1.00 88.56 85 ALA A CA 1
ATOM 674 C C . ALA A 1 85 ? 18.659 11.111 -6.035 1.00 88.56 85 ALA A C 1
ATOM 676 O O . ALA A 1 85 ? 18.426 10.472 -5.006 1.00 88.56 85 ALA A O 1
ATOM 677 N N . ASP A 1 86 ? 19.883 11.239 -6.542 1.00 83.75 86 ASP A N 1
ATOM 678 C CA . ASP A 1 86 ? 21.067 10.805 -5.813 1.00 83.75 86 ASP A CA 1
ATOM 679 C C . ASP A 1 86 ? 21.177 11.615 -4.517 1.00 83.75 86 ASP A C 1
ATOM 681 O O . ASP A 1 86 ? 21.121 12.844 -4.515 1.00 83.75 86 ASP A O 1
ATOM 685 N N . GLY A 1 87 ? 21.301 10.913 -3.391 1.00 64.25 87 GLY A N 1
ATOM 686 C CA . GLY A 1 87 ? 21.305 11.484 -2.043 1.00 64.25 87 GLY A CA 1
ATOM 687 C C . GLY A 1 87 ? 22.579 12.242 -1.665 1.00 64.25 87 GLY A C 1
ATOM 688 O O . GLY A 1 87 ? 22.934 12.255 -0.489 1.00 64.25 87 GLY A O 1
ATOM 689 N N . ALA A 1 88 ? 23.272 12.870 -2.615 1.00 61.09 88 ALA A N 1
ATOM 690 C CA . ALA A 1 88 ? 24.218 13.924 -2.285 1.00 61.09 88 ALA A CA 1
ATOM 691 C C . ALA A 1 88 ? 23.405 15.203 -2.073 1.00 61.09 88 ALA A C 1
ATOM 693 O O . ALA A 1 88 ? 23.315 16.059 -2.948 1.00 61.09 88 ALA A O 1
ATOM 694 N N . GLY A 1 89 ? 22.760 15.305 -0.907 1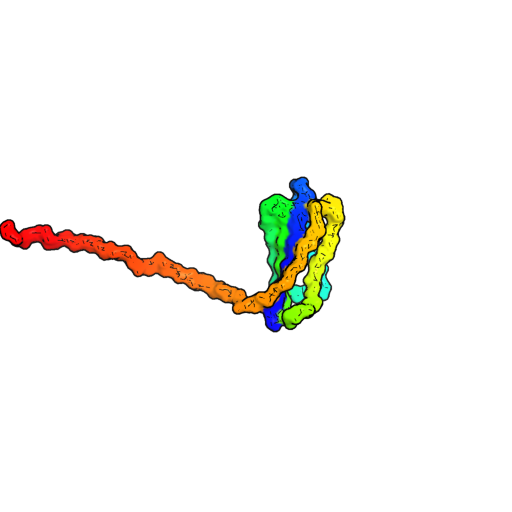.00 53.59 89 GLY A N 1
ATOM 695 C CA . GLY A 1 89 ? 22.404 16.618 -0.399 1.00 53.59 89 GLY A CA 1
ATOM 696 C C . GLY A 1 89 ? 23.685 17.436 -0.413 1.00 53.59 89 GLY A C 1
ATOM 697 O O . GLY A 1 89 ? 24.661 17.029 0.215 1.00 53.59 89 GLY A O 1
ATOM 698 N N . GLU A 1 90 ? 23.710 18.514 -1.194 1.00 53.62 90 GLU A N 1
ATOM 699 C CA . GLU A 1 90 ? 24.717 19.554 -1.052 1.00 53.62 90 GLU A CA 1
ATOM 700 C C . GLU A 1 90 ? 24.826 19.845 0.445 1.00 53.62 90 GLU A C 1
ATOM 702 O O . GLU A 1 90 ? 23.895 20.365 1.067 1.00 53.62 90 GLU A O 1
ATOM 707 N N . GLU A 1 91 ? 25.937 19.420 1.049 1.00 54.19 91 GLU A N 1
ATOM 708 C CA . GLU A 1 91 ? 26.386 19.970 2.310 1.00 54.19 91 GLU A CA 1
ATOM 709 C C . GLU A 1 91 ? 26.397 21.483 2.098 1.00 54.19 91 GLU A C 1
ATOM 711 O O . GLU A 1 91 ? 27.270 22.022 1.421 1.00 54.19 91 GLU A O 1
ATOM 716 N N . LEU A 1 92 ? 25.396 22.173 2.647 1.00 60.81 92 LEU A N 1
ATOM 717 C CA . LEU A 1 92 ? 25.416 23.614 2.862 1.00 60.81 92 LEU A CA 1
ATOM 718 C C . LEU A 1 92 ? 26.497 23.905 3.914 1.00 60.81 92 LEU A C 1
ATOM 720 O O . LEU A 1 92 ? 26.206 24.294 5.044 1.00 60.81 92 LEU A O 1
ATOM 724 N N . LEU A 1 93 ? 27.755 23.649 3.561 1.00 58.41 93 LEU A N 1
ATOM 725 C CA . LEU A 1 93 ? 28.925 23.923 4.368 1.00 58.41 93 LEU A CA 1
ATOM 726 C C . LEU A 1 93 ? 29.734 25.023 3.676 1.00 58.41 93 LEU A C 1
ATOM 728 O O . LEU A 1 93 ? 30.539 24.768 2.787 1.00 58.41 93 LEU A O 1
ATOM 732 N N . GLY A 1 94 ? 29.532 26.254 4.150 1.00 54.97 94 GLY A N 1
ATOM 733 C CA . GLY A 1 94 ? 30.576 27.277 4.151 1.00 54.97 94 GLY A CA 1
ATOM 734 C C . GLY A 1 94 ? 30.406 28.444 3.183 1.00 54.97 94 GLY A C 1
ATOM 735 O O . GLY A 1 94 ? 31.019 28.462 2.127 1.00 54.97 94 GLY A O 1
ATOM 736 N N . ASP A 1 95 ? 29.729 29.498 3.641 1.00 56.12 95 ASP A N 1
ATOM 737 C CA . ASP A 1 95 ? 30.394 30.806 3.711 1.00 56.12 95 ASP A CA 1
ATOM 738 C C . ASP A 1 95 ? 29.839 31.582 4.913 1.00 56.12 95 ASP A C 1
ATOM 740 O O . ASP A 1 95 ? 28.816 32.261 4.848 1.00 56.12 95 ASP A O 1
ATOM 744 N N . ALA A 1 96 ? 30.472 31.404 6.074 1.00 62.19 96 ALA A N 1
ATOM 745 C CA . ALA A 1 96 ? 30.310 32.356 7.164 1.00 62.19 96 ALA A CA 1
ATOM 746 C C . ALA A 1 96 ? 31.284 33.512 6.882 1.00 62.19 96 ALA A C 1
ATOM 748 O O . ALA A 1 96 ? 32.487 33.247 6.795 1.00 62.19 96 ALA A O 1
ATOM 749 N N . PRO A 1 97 ? 30.828 34.772 6.74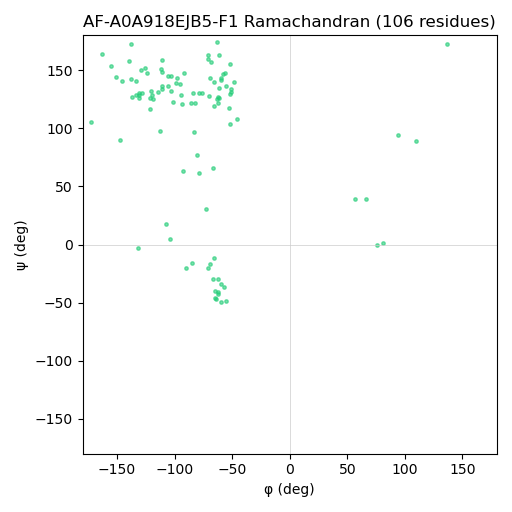9 1.00 56.44 97 PRO A N 1
ATOM 750 C CA . PRO A 1 97 ? 31.735 35.874 6.472 1.00 56.44 97 PRO A CA 1
ATOM 751 C C . PRO A 1 97 ? 32.743 36.028 7.614 1.00 56.44 97 PRO A C 1
ATOM 753 O O . PRO A 1 97 ? 32.404 35.954 8.799 1.00 56.44 97 PRO A O 1
ATOM 756 N N . GLY A 1 98 ? 34.001 36.204 7.211 1.00 58.78 98 GLY A N 1
ATOM 757 C CA . GLY A 1 98 ? 35.182 36.192 8.060 1.00 58.78 98 GLY A CA 1
ATOM 758 C C . GLY A 1 98 ? 35.071 37.047 9.322 1.00 58.78 98 GLY A C 1
ATOM 759 O O . GLY A 1 98 ? 34.567 38.170 9.328 1.00 58.78 98 GLY A O 1
ATOM 760 N N . ARG A 1 99 ? 35.609 36.493 10.408 1.00 60.75 99 ARG A N 1
ATOM 761 C CA . ARG A 1 99 ? 35.887 37.192 11.665 1.00 60.75 99 ARG A CA 1
ATOM 762 C C . ARG A 1 99 ? 36.692 38.472 11.374 1.00 60.75 99 ARG A C 1
ATOM 764 O O . ARG A 1 99 ? 37.702 38.372 10.678 1.00 60.75 99 ARG A O 1
ATOM 771 N N . PRO A 1 100 ? 36.311 39.648 11.905 1.00 55.84 100 PRO A N 1
ATOM 772 C CA . PRO A 1 100 ? 37.091 40.858 11.690 1.00 55.84 100 PRO A CA 1
ATOM 773 C C . PRO A 1 100 ? 38.463 40.750 12.365 1.00 55.84 100 PRO A C 1
ATOM 775 O O . PRO A 1 100 ? 38.596 40.226 13.476 1.00 55.84 100 PRO A O 1
ATOM 778 N N . ASP A 1 101 ? 39.467 41.253 11.654 1.00 60.44 101 ASP A N 1
ATOM 779 C CA . ASP A 1 101 ? 40.867 41.328 12.057 1.00 60.44 101 ASP A CA 1
ATOM 780 C C . ASP A 1 101 ? 41.025 42.214 13.314 1.00 60.44 101 ASP A C 1
ATOM 782 O O . ASP A 1 101 ? 40.632 43.388 13.283 1.00 60.44 101 ASP A O 1
ATOM 786 N N . PRO A 1 102 ? 41.573 41.717 14.441 1.00 54.94 102 PRO A N 1
ATOM 787 C CA . PRO A 1 102 ? 41.873 42.539 15.609 1.00 54.94 102 PRO A CA 1
ATOM 788 C C . PRO A 1 102 ? 43.174 43.326 15.374 1.00 54.94 102 PRO A C 1
ATOM 790 O O . PRO A 1 102 ? 44.162 43.146 16.079 1.00 54.94 102 PRO A O 1
ATOM 793 N N . GLY A 1 103 ? 43.178 44.187 14.355 1.00 58.66 103 GLY A N 1
ATOM 794 C CA . GLY A 1 103 ? 44.368 44.904 13.892 1.00 58.66 103 GLY A CA 1
ATOM 795 C C . GLY A 1 103 ? 44.194 46.409 13.686 1.00 58.66 103 GLY A C 1
ATOM 796 O O . GLY A 1 103 ? 45.168 47.091 13.387 1.00 58.66 103 GLY A O 1
ATOM 797 N N . ALA A 1 104 ? 42.997 46.973 13.876 1.00 57.44 104 ALA A N 1
ATOM 798 C CA . ALA A 1 104 ? 42.776 48.416 13.751 1.00 57.44 104 ALA A CA 1
ATOM 799 C C . ALA A 1 104 ? 42.922 49.127 15.107 1.00 57.44 104 ALA A C 1
ATOM 801 O O . ALA A 1 104 ? 41.980 49.705 15.644 1.00 57.44 104 ALA A O 1
ATOM 802 N N . ALA A 1 105 ? 44.126 49.081 15.673 1.00 55.31 105 ALA A N 1
ATOM 803 C CA . ALA A 1 105 ? 44.542 50.032 16.692 1.00 55.31 105 ALA A CA 1
ATOM 804 C C . ALA A 1 105 ? 45.918 50.581 16.320 1.00 55.31 105 ALA A C 1
ATOM 806 O O . ALA A 1 105 ? 46.866 49.818 16.152 1.00 55.31 105 ALA A O 1
ATOM 807 N N . ARG A 1 106 ? 46.001 51.919 16.331 1.00 53.09 106 ARG A N 1
ATOM 808 C CA . ARG A 1 106 ? 47.174 52.798 16.161 1.00 53.09 106 ARG A CA 1
ATOM 809 C C . ARG A 1 106 ? 47.418 53.276 14.727 1.00 53.09 106 ARG A C 1
ATOM 811 O O . ARG A 1 106 ? 48.152 52.657 13.967 1.00 53.09 106 ARG A O 1
ATOM 818 N N . SER A 1 107 ? 46.894 54.463 14.424 1.00 51.78 107 SER A N 1
ATOM 819 C CA . SER A 1 107 ? 47.722 55.628 14.063 1.00 51.78 107 SER A CA 1
ATOM 820 C C . SER A 1 107 ? 46.858 56.886 13.951 1.00 51.78 107 SER A C 1
ATOM 822 O O . SER A 1 107 ? 46.081 57.011 13.010 1.00 51.78 107 SER A O 1
ATOM 824 N N . SER A 1 108 ? 46.979 57.746 14.967 1.00 49.50 108 SER A N 1
ATOM 825 C CA . SER A 1 108 ? 47.158 59.212 14.938 1.00 49.50 108 SER A CA 1
ATOM 826 C C . SER A 1 108 ? 46.635 59.836 16.224 1.00 49.50 108 SER A C 1
ATOM 828 O O . SER A 1 108 ? 45.469 59.569 16.583 1.00 49.50 108 SER A O 1
#

Nearest PDB structures (foldseek):
  7alz-assembly1_B  TM=4.855E-01  e=1.005E+00  Komagataeibacter europaeus
  6bwo-assembly1_A  TM=3.796E-01  e=3.843E-01  Lactiplantibacillus plantarum
  2wvf-assembly1_A  TM=5.230E-01  e=3.552E+00  Helicobacter pylori 26695
  2wve-assembly1_B  TM=4.877E-01  e=8.241E+00  Helicobacter pylori 26695